Protein AF-A0A958IYE3-F1 (afdb_monomer_lite)

Foldseek 3Di:
DDQDPVRDDDDDDPLNVLLVVLVVVLVVLVVVLVPDDVCLVVQLVVLVVQLVVLVCCCVPPPVCVDPSSVSSNVSSVVSNVVSVVSNVVVVVVVVVVD

Structure (mmCIF, N/CA/C/O backbone):
data_AF-A0A958IYE3-F1
#
_entry.id   AF-A0A958IYE3-F1
#
loop_
_atom_site.group_PDB
_atom_site.id
_atom_site.type_symbol
_atom_site.label_atom_id
_atom_site.label_alt_id
_atom_site.label_comp_id
_atom_site.label_asym_id
_atom_site.label_entity_id
_atom_site.label_seq_id
_atom_site.pdbx_PDB_ins_code
_atom_site.Cartn_x
_atom_site.Cartn_y
_atom_site.Cartn_z
_atom_site.occupancy
_atom_site.B_iso_or_equiv
_atom_site.auth_seq_id
_atom_site.auth_comp_id
_atom_site.auth_asym_id
_atom_site.auth_atom_id
_atom_site.pdbx_PDB_model_num
ATOM 1 N N . GLY A 1 1 ? -21.519 -13.456 12.447 1.00 69.50 1 GLY A N 1
ATOM 2 C CA . GLY A 1 1 ? -20.365 -14.041 13.148 1.00 69.50 1 GLY A CA 1
ATOM 3 C C . GLY A 1 1 ? -20.387 -15.538 12.956 1.00 69.50 1 GLY A C 1
ATOM 4 O O . GLY A 1 1 ? -21.465 -16.077 12.733 1.00 69.50 1 GLY A O 1
ATOM 5 N N . VAL A 1 2 ? -19.226 -16.180 12.981 1.00 83.62 2 VAL A N 1
ATOM 6 C CA . VAL A 1 2 ? -19.067 -17.632 12.854 1.00 83.62 2 VAL A CA 1
ATOM 7 C C . VAL A 1 2 ? -18.527 -18.158 14.177 1.00 83.62 2 VAL A C 1
ATOM 9 O O . VAL A 1 2 ? -17.621 -17.565 14.758 1.00 83.62 2 VAL A O 1
ATOM 12 N N . LEU A 1 3 ? -19.104 -19.252 14.666 1.00 90.19 3 LEU A N 1
ATOM 13 C CA . LEU A 1 3 ? -18.648 -19.905 15.886 1.00 90.19 3 LEU A CA 1
ATOM 14 C C . LEU A 1 3 ? -17.436 -20.769 15.536 1.00 90.19 3 LEU A C 1
ATOM 16 O O . LEU A 1 3 ? -17.530 -21.661 14.691 1.00 90.19 3 LEU A O 1
ATOM 20 N N . LEU A 1 4 ? -16.285 -20.449 16.120 1.00 90.56 4 LEU A N 1
ATOM 21 C CA . LEU A 1 4 ? -15.043 -21.151 15.827 1.00 90.56 4 LEU A CA 1
ATOM 22 C C . LEU A 1 4 ? -14.977 -22.478 16.599 1.00 90.56 4 LEU A C 1
ATOM 24 O O . LEU A 1 4 ? -15.497 -22.562 17.712 1.00 90.56 4 LEU A O 1
ATOM 28 N N . PRO A 1 5 ? -14.264 -23.497 16.079 1.00 89.50 5 PRO A N 1
ATOM 29 C CA . PRO A 1 5 ? -13.963 -24.720 16.830 1.00 89.50 5 PRO A CA 1
ATOM 30 C C . PRO A 1 5 ? -13.196 -24.475 18.139 1.00 89.50 5 PRO A C 1
ATOM 32 O O . PRO A 1 5 ? -13.217 -25.323 19.023 1.00 89.50 5 PRO A O 1
ATOM 35 N N . SER A 1 6 ? -12.548 -23.312 18.284 1.00 90.31 6 SER A N 1
ATOM 36 C CA . SER A 1 6 ? -11.944 -22.848 19.539 1.00 90.31 6 SER A CA 1
ATOM 37 C C . SER A 1 6 ? -12.970 -22.425 20.603 1.00 90.31 6 SER A C 1
ATOM 39 O O . SER A 1 6 ? -12.579 -22.097 21.718 1.00 90.31 6 SER A O 1
ATOM 41 N N . GLY A 1 7 ? -14.268 -22.417 20.278 1.00 89.38 7 GLY A N 1
ATOM 42 C CA . GLY A 1 7 ? -15.358 -21.984 21.157 1.00 89.38 7 GLY A CA 1
ATOM 43 C C . GLY A 1 7 ? -15.637 -20.480 21.120 1.00 89.38 7 GLY A C 1
ATOM 44 O O . GLY A 1 7 ? -16.575 -20.016 21.765 1.00 89.38 7 GLY A O 1
ATOM 45 N N . GLU A 1 8 ? -14.861 -19.711 20.355 1.00 90.19 8 GLU A N 1
ATOM 46 C CA . GLU A 1 8 ? -14.957 -18.253 20.320 1.00 90.19 8 GLU A CA 1
ATOM 47 C C . GLU A 1 8 ? -15.841 -17.763 19.166 1.00 90.19 8 GLU A C 1
ATOM 49 O O . GLU A 1 8 ? -15.846 -18.328 18.068 1.00 90.19 8 GLU A O 1
ATOM 54 N N . PHE A 1 9 ? -16.626 -16.710 19.410 1.00 87.25 9 PHE A N 1
ATOM 55 C CA . PHE A 1 9 ? -17.541 -16.171 18.407 1.00 87.25 9 PHE A CA 1
ATOM 56 C C . PHE A 1 9 ? -16.833 -15.114 17.564 1.00 87.25 9 PHE A C 1
ATOM 58 O O . PHE A 1 9 ? -16.667 -13.966 17.978 1.00 87.25 9 PHE A O 1
ATOM 65 N N . TRP A 1 10 ? -16.421 -15.490 16.358 1.00 88.44 10 TRP A N 1
ATOM 66 C CA . TRP A 1 10 ? -15.742 -14.570 15.460 1.00 88.44 10 TRP A CA 1
ATOM 67 C C . TRP A 1 10 ? -16.749 -13.681 14.732 1.00 88.44 10 TRP A C 1
ATOM 69 O O . TRP A 1 10 ? -17.575 -14.145 13.940 1.00 88.44 10 TRP A O 1
ATOM 79 N N . VAL A 1 11 ? -16.694 -12.377 14.989 1.00 86.94 11 VAL A N 1
ATOM 80 C CA . VAL A 1 11 ? -17.530 -11.383 14.310 1.00 86.94 11 VAL A CA 1
ATOM 81 C C . VAL A 1 11 ? -16.697 -10.687 13.249 1.00 86.94 11 VAL A C 1
ATOM 83 O O . VAL A 1 11 ? -15.812 -9.908 13.577 1.00 86.94 11 VAL A O 1
ATOM 86 N N . ILE A 1 12 ? -17.028 -10.937 11.983 1.00 84.50 12 ILE A N 1
ATOM 87 C CA . ILE A 1 12 ? -16.458 -10.196 10.859 1.00 84.50 12 ILE A CA 1
ATOM 88 C C . ILE A 1 12 ? -16.984 -8.765 10.919 1.00 84.50 12 ILE A C 1
ATOM 90 O O . ILE A 1 12 ? -18.194 -8.533 10.840 1.00 84.50 12 ILE A O 1
ATOM 94 N N . GLN A 1 13 ? -16.072 -7.815 11.064 1.00 88.12 13 GLN A N 1
ATOM 95 C CA . GLN A 1 13 ? -16.353 -6.390 11.013 1.00 88.12 13 GLN A CA 1
ATOM 96 C C . GLN A 1 13 ? -15.912 -5.813 9.665 1.00 88.12 13 GLN A C 1
ATOM 98 O O . GLN A 1 13 ? -15.054 -6.357 8.972 1.00 88.12 13 GLN A O 1
ATOM 103 N N . ILE A 1 14 ? -16.469 -4.656 9.301 1.00 87.06 14 ILE A N 1
ATOM 104 C CA . ILE A 1 14 ? -16.120 -3.944 8.058 1.00 87.06 14 ILE A CA 1
ATOM 105 C C . ILE A 1 14 ? -14.610 -3.673 7.982 1.00 87.06 14 ILE A C 1
ATOM 107 O O . ILE A 1 14 ? -14.008 -3.789 6.919 1.00 87.06 14 ILE A O 1
ATOM 111 N N . LYS A 1 15 ? -13.980 -3.385 9.125 1.00 84.75 15 LYS A N 1
ATOM 112 C CA . LYS A 1 15 ? -12.535 -3.170 9.228 1.00 84.75 15 LYS A CA 1
ATOM 113 C C . LYS A 1 15 ? -11.724 -4.400 8.782 1.00 84.75 15 LYS A C 1
ATOM 115 O O . LYS A 1 15 ? -10.692 -4.247 8.139 1.00 84.75 15 LYS A O 1
ATOM 120 N N . ASP A 1 16 ? -12.218 -5.607 9.050 1.00 85.88 16 ASP A N 1
ATOM 121 C CA . ASP A 1 16 ? -11.533 -6.850 8.690 1.00 85.88 16 ASP A CA 1
ATOM 122 C C . ASP A 1 16 ? -11.589 -7.065 7.174 1.00 85.88 16 ASP A C 1
ATOM 124 O O . ASP A 1 16 ? -10.594 -7.439 6.560 1.00 85.88 16 ASP A O 1
ATOM 128 N N . VAL A 1 17 ? -12.725 -6.734 6.550 1.00 88.19 17 VAL A N 1
ATOM 129 C CA . VAL A 1 17 ? -12.889 -6.768 5.088 1.00 88.19 17 VAL A CA 1
ATOM 130 C C . VAL A 1 17 ? -11.956 -5.764 4.410 1.00 88.19 17 VAL A C 1
ATOM 132 O O . VAL A 1 17 ? -11.317 -6.097 3.414 1.00 88.19 17 VAL A O 1
ATOM 135 N N . ILE A 1 18 ? -11.832 -4.557 4.969 1.00 88.81 18 ILE A N 1
ATOM 136 C CA . ILE A 1 18 ? -10.930 -3.525 4.448 1.00 88.81 18 ILE A CA 1
ATOM 137 C C . ILE A 1 18 ? -9.470 -4.002 4.518 1.00 88.81 18 ILE A C 1
ATOM 139 O O . ILE A 1 18 ? -8.775 -3.951 3.502 1.00 88.81 18 ILE A O 1
ATOM 143 N N . ILE A 1 19 ? -9.011 -4.528 5.661 1.00 89.69 19 ILE A N 1
ATOM 144 C CA . ILE A 1 19 ? -7.652 -5.090 5.783 1.00 89.69 19 ILE A CA 1
ATOM 145 C C . ILE A 1 19 ? -7.426 -6.224 4.777 1.00 89.69 19 ILE A C 1
ATOM 147 O O . ILE A 1 19 ? -6.393 -6.253 4.111 1.00 89.69 19 ILE A O 1
ATOM 151 N N . LEU A 1 20 ? -8.387 -7.144 4.645 1.00 89.94 20 LEU A N 1
ATOM 152 C CA . LEU A 1 20 ? -8.264 -8.287 3.740 1.00 89.94 20 LEU A CA 1
ATOM 153 C C . LEU A 1 20 ? -8.186 -7.836 2.280 1.00 89.94 20 LEU A C 1
ATOM 155 O O . LEU A 1 20 ? -7.419 -8.410 1.510 1.00 89.94 20 LEU A O 1
ATOM 159 N N . SER A 1 21 ? -8.922 -6.785 1.910 1.00 88.44 21 SER A N 1
ATOM 160 C CA . SER A 1 21 ? -8.829 -6.196 0.573 1.00 88.44 21 SER A CA 1
ATOM 161 C C . SER A 1 21 ? -7.453 -5.577 0.306 1.00 88.44 21 SER A C 1
ATOM 163 O O . SER A 1 21 ? -6.885 -5.815 -0.756 1.00 88.44 21 SER A O 1
ATOM 165 N N . GLY A 1 22 ? -6.866 -4.876 1.285 1.00 87.12 22 GLY A N 1
ATOM 166 C CA . GLY A 1 22 ? -5.508 -4.335 1.174 1.00 87.12 22 GLY A CA 1
ATOM 167 C C . GLY A 1 22 ? -4.449 -5.428 1.036 1.00 87.12 22 GLY A C 1
ATOM 168 O O . GLY A 1 22 ? -3.596 -5.348 0.156 1.00 87.12 22 GLY A O 1
ATOM 169 N N . LEU A 1 23 ? -4.560 -6.496 1.835 1.00 89.94 23 LEU A N 1
ATOM 170 C CA . LEU A 1 23 ? -3.692 -7.673 1.733 1.00 89.94 23 LEU A CA 1
ATOM 171 C C . LEU A 1 23 ? -3.783 -8.323 0.344 1.00 89.94 23 LEU A C 1
ATOM 173 O O . LEU A 1 23 ? -2.771 -8.726 -0.227 1.00 89.94 23 LEU A O 1
ATOM 177 N N . PHE A 1 24 ? -4.996 -8.423 -0.200 1.00 89.81 24 PHE A N 1
ATOM 178 C CA . PHE A 1 24 ? -5.233 -8.996 -1.519 1.00 89.81 24 PHE A CA 1
ATOM 179 C C . PHE A 1 24 ? -4.652 -8.129 -2.644 1.00 89.81 24 PHE A C 1
ATOM 181 O O . PHE A 1 24 ? -4.030 -8.669 -3.558 1.00 89.81 24 PHE A O 1
ATOM 188 N N . CYS A 1 25 ? -4.786 -6.802 -2.567 1.00 86.69 25 CYS A N 1
ATOM 189 C CA . CYS A 1 25 ? -4.135 -5.885 -3.509 1.00 86.69 25 CYS A CA 1
ATOM 190 C C . CYS A 1 25 ? -2.608 -6.032 -3.478 1.00 86.69 25 CYS A C 1
ATOM 192 O O . CYS A 1 25 ? -2.002 -6.230 -4.528 1.00 86.69 25 CYS A O 1
ATOM 194 N N . LE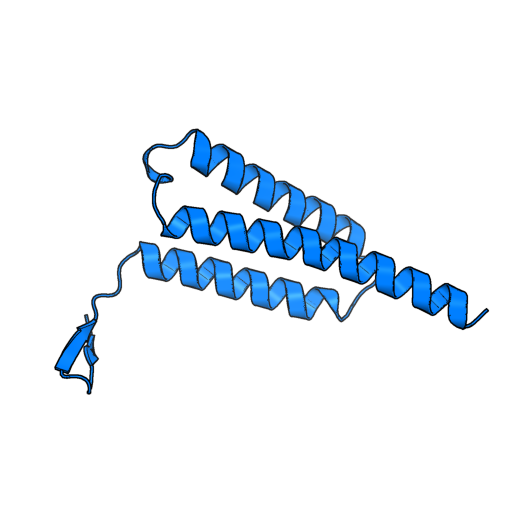U A 1 26 ? -2.010 -6.051 -2.283 1.00 84.69 26 LEU A N 1
ATOM 195 C CA . LEU A 1 26 ? -0.566 -6.230 -2.113 1.00 84.69 26 LEU A CA 1
ATOM 196 C C . LEU A 1 26 ? -0.085 -7.570 -2.696 1.00 84.69 26 LEU A C 1
ATOM 198 O O . LEU A 1 26 ? 0.966 -7.656 -3.326 1.00 84.69 26 LEU A O 1
ATOM 202 N N . PHE A 1 27 ? -0.880 -8.632 -2.556 1.00 85.25 27 PHE A N 1
ATOM 203 C CA . PHE A 1 27 ? -0.581 -9.917 -3.189 1.00 85.25 27 PHE A CA 1
ATOM 204 C C . PHE A 1 27 ? -0.567 -9.836 -4.726 1.00 85.25 27 PHE A C 1
ATOM 206 O O . PHE A 1 27 ? 0.303 -10.429 -5.370 1.00 85.25 27 PHE A O 1
ATOM 213 N N . ILE A 1 28 ? -1.503 -9.091 -5.323 1.00 82.56 28 ILE A N 1
ATOM 214 C CA . ILE A 1 28 ? -1.537 -8.863 -6.775 1.00 82.56 28 ILE A CA 1
ATOM 215 C C . ILE A 1 28 ? -0.291 -8.094 -7.230 1.00 82.56 28 ILE A C 1
ATOM 217 O O . ILE A 1 28 ? 0.324 -8.484 -8.227 1.00 82.56 28 ILE A O 1
ATOM 221 N N . GLU A 1 29 ? 0.102 -7.045 -6.505 1.00 80.88 29 GLU A N 1
ATOM 222 C CA . GLU A 1 29 ? 1.291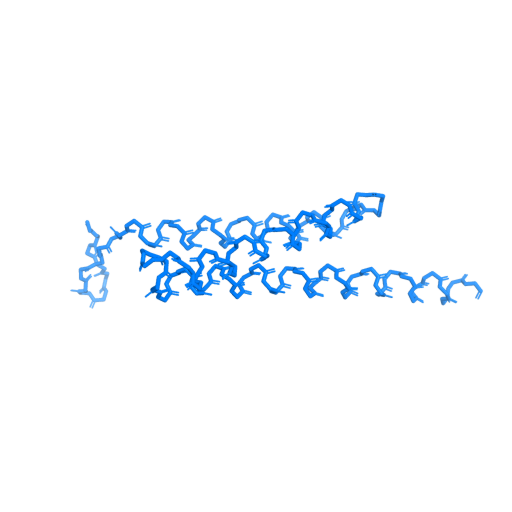 -6.235 -6.808 1.00 80.88 29 GLU A CA 1
ATOM 223 C C . GLU A 1 29 ? 2.564 -7.089 -6.805 1.00 80.88 29 GLU A C 1
ATOM 225 O O . GLU A 1 29 ? 3.331 -7.064 -7.773 1.00 80.88 29 GLU A O 1
ATOM 230 N N . ILE A 1 30 ? 2.727 -7.965 -5.807 1.00 80.38 30 ILE A N 1
ATOM 231 C CA . ILE A 1 30 ? 3.854 -8.908 -5.740 1.00 80.38 30 ILE A CA 1
ATOM 232 C C . ILE A 1 30 ? 3.911 -9.801 -6.987 1.00 80.38 30 ILE A C 1
ATOM 234 O O . ILE A 1 30 ? 4.969 -9.928 -7.611 1.00 80.38 30 ILE A O 1
ATOM 238 N N . ILE A 1 31 ? 2.792 -10.400 -7.405 1.00 80.50 31 ILE A N 1
ATOM 239 C CA . ILE A 1 31 ? 2.771 -11.256 -8.604 1.00 80.50 31 ILE A CA 1
ATOM 240 C C . ILE A 1 31 ? 3.144 -10.451 -9.854 1.00 80.50 31 ILE A C 1
ATOM 242 O O . ILE A 1 31 ? 3.927 -10.914 -10.691 1.00 80.50 31 ILE A O 1
ATOM 246 N N . LYS A 1 32 ? 2.593 -9.243 -9.986 1.00 72.81 32 LYS A N 1
ATOM 247 C CA . LYS A 1 32 ? 2.803 -8.374 -11.148 1.00 72.81 32 LYS A CA 1
ATOM 248 C C . LYS A 1 32 ? 4.256 -7.901 -11.249 1.00 72.81 32 LYS A C 1
ATOM 250 O O . LYS A 1 32 ? 4.823 -7.927 -12.343 1.00 72.81 32 LYS A O 1
ATOM 255 N N . SER A 1 33 ? 4.886 -7.609 -10.109 1.00 68.44 33 SER A N 1
ATOM 256 C CA . SER A 1 33 ? 6.301 -7.222 -10.005 1.00 68.44 33 SER A CA 1
ATOM 257 C C . SER A 1 33 ? 7.271 -8.280 -10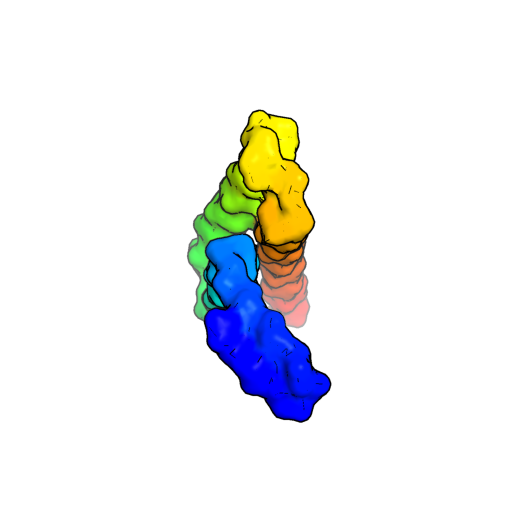.556 1.00 68.44 33 SER A C 1
ATOM 259 O O . SER A 1 33 ? 8.393 -7.965 -10.945 1.00 68.44 33 SER A O 1
ATOM 261 N N . THR A 1 34 ? 6.823 -9.536 -10.670 1.00 73.75 34 THR A N 1
ATOM 262 C CA . THR A 1 34 ? 7.649 -10.656 -11.143 1.00 73.75 34 THR A CA 1
ATOM 263 C C . THR A 1 34 ? 7.678 -10.774 -12.678 1.00 73.75 34 THR A C 1
ATOM 265 O O . THR A 1 34 ? 8.514 -11.497 -13.219 1.00 73.75 34 THR A O 1
ATOM 268 N N . ARG A 1 35 ? 6.760 -10.119 -13.413 1.00 63.50 35 ARG A N 1
ATOM 269 C CA . ARG A 1 35 ? 6.500 -10.441 -14.835 1.00 63.50 35 ARG A CA 1
ATOM 270 C C . ARG A 1 35 ? 6.849 -9.370 -15.873 1.00 63.50 35 ARG A C 1
ATOM 272 O O . ARG A 1 35 ? 6.901 -9.724 -17.050 1.00 63.50 35 ARG A O 1
ATOM 279 N N . SER A 1 36 ? 7.063 -8.096 -15.536 1.00 60.75 36 SER A N 1
ATOM 280 C CA . SER A 1 36 ? 7.258 -7.061 -16.577 1.00 60.75 36 SER A CA 1
ATOM 281 C C . SER A 1 36 ? 8.152 -5.896 -16.154 1.00 60.75 36 SER A C 1
ATOM 283 O O . SER A 1 36 ? 7.933 -5.294 -15.109 1.00 60.75 36 SER A O 1
ATOM 285 N N . THR A 1 37 ? 9.133 -5.555 -16.999 1.00 64.56 37 THR A N 1
ATOM 286 C CA . THR A 1 37 ? 10.104 -4.470 -16.760 1.00 64.56 37 THR A CA 1
ATOM 287 C C . THR A 1 37 ? 9.567 -3.089 -17.145 1.00 64.56 37 THR A C 1
ATOM 289 O O . THR A 1 37 ? 9.709 -2.150 -16.367 1.00 64.56 37 THR A O 1
ATOM 292 N N . ASP A 1 38 ? 8.861 -2.968 -18.273 1.00 66.62 38 ASP A N 1
ATOM 293 C CA . ASP A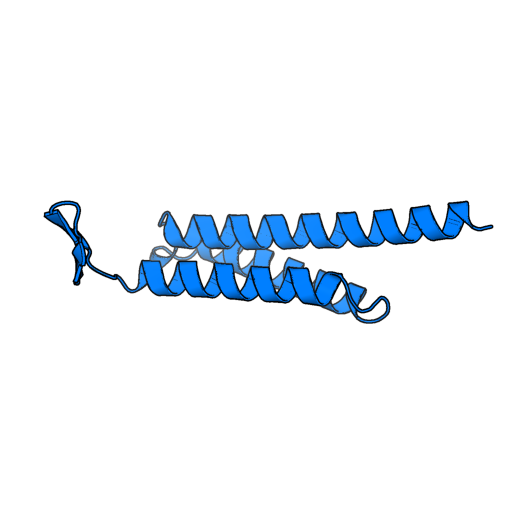 1 38 ? 8.400 -1.662 -18.783 1.00 66.62 38 ASP A CA 1
ATOM 294 C C . ASP A 1 38 ? 7.256 -1.041 -17.963 1.00 66.62 38 ASP A C 1
ATOM 296 O O . ASP A 1 38 ? 7.097 0.176 -17.923 1.00 66.62 38 ASP A O 1
ATOM 300 N N . ALA A 1 39 ? 6.476 -1.861 -17.252 1.00 70.44 39 ALA A N 1
ATOM 301 C CA . ALA A 1 39 ? 5.405 -1.376 -16.381 1.00 70.44 39 ALA A CA 1
ATOM 302 C C . ALA A 1 39 ? 5.912 -0.870 -15.016 1.00 70.44 39 ALA A C 1
ATOM 304 O O . ALA A 1 39 ? 5.157 -0.204 -14.312 1.00 70.44 39 ALA A O 1
ATOM 305 N N . GLN A 1 40 ? 7.174 -1.134 -14.641 1.00 74.19 40 GLN A N 1
ATOM 306 C CA . GLN A 1 40 ? 7.675 -0.877 -13.281 1.00 74.19 40 GLN A CA 1
ATOM 307 C C . GLN A 1 40 ? 7.536 0.589 -12.860 1.00 74.19 40 GLN A C 1
ATOM 309 O O . GLN A 1 40 ? 7.139 0.857 -11.734 1.00 74.19 40 GLN A O 1
ATOM 314 N N . ILE A 1 41 ? 7.814 1.547 -13.751 1.00 78.81 41 ILE A N 1
ATOM 315 C CA . ILE A 1 41 ? 7.735 2.983 -13.423 1.00 78.81 41 ILE A CA 1
ATOM 316 C C . ILE A 1 41 ? 6.306 3.384 -13.032 1.00 78.81 41 ILE A C 1
ATOM 318 O O . ILE A 1 41 ? 6.114 4.155 -12.094 1.00 78.81 41 ILE A O 1
ATOM 322 N N . VAL A 1 42 ? 5.301 2.849 -13.728 1.00 81.56 42 VAL A N 1
ATOM 323 C CA . VAL A 1 42 ? 3.893 3.128 -13.421 1.00 81.56 42 VAL A CA 1
ATOM 324 C C . VAL A 1 42 ? 3.502 2.492 -12.092 1.00 81.56 42 VAL A C 1
ATOM 326 O O . VAL A 1 42 ? 2.848 3.156 -11.292 1.00 81.56 42 VAL A O 1
ATOM 329 N N . GLU A 1 43 ? 3.950 1.260 -11.825 1.00 80.19 43 GLU A N 1
ATOM 330 C CA . GLU A 1 43 ? 3.731 0.606 -10.527 1.00 80.19 43 GLU A CA 1
ATOM 331 C C . GLU A 1 43 ? 4.334 1.427 -9.382 1.00 80.19 43 GLU A C 1
ATOM 333 O O . GLU A 1 43 ? 3.657 1.677 -8.395 1.00 80.19 43 GLU A O 1
ATOM 338 N N . HIS A 1 44 ? 5.562 1.935 -9.537 1.00 85.75 44 HIS A N 1
ATOM 339 C CA . HIS A 1 44 ? 6.217 2.778 -8.527 1.00 85.75 44 HIS A CA 1
ATOM 340 C C . HIS A 1 44 ? 5.452 4.059 -8.220 1.00 85.75 44 HIS A C 1
ATOM 342 O O . HIS A 1 44 ? 5.329 4.465 -7.064 1.00 85.75 44 HIS A O 1
ATOM 348 N N . ILE A 1 45 ? 4.967 4.734 -9.262 1.00 88.12 45 ILE A N 1
ATOM 349 C CA . ILE A 1 45 ? 4.209 5.975 -9.100 1.00 88.12 45 ILE A CA 1
ATOM 350 C C . ILE A 1 45 ? 2.865 5.674 -8.434 1.00 88.12 45 ILE A C 1
ATOM 352 O O . ILE A 1 45 ? 2.453 6.410 -7.536 1.00 88.12 45 ILE A O 1
ATOM 356 N N . LEU A 1 46 ? 2.200 4.591 -8.844 1.00 88.06 46 LEU A N 1
ATOM 357 C CA . LEU A 1 46 ? 0.920 4.175 -8.285 1.00 88.06 46 LEU A CA 1
ATOM 358 C C . LEU A 1 46 ? 1.059 3.780 -6.810 1.00 88.06 46 LEU A C 1
ATOM 360 O O . LEU A 1 46 ? 0.302 4.290 -5.986 1.00 88.06 46 LEU A O 1
ATOM 364 N N . SER A 1 47 ? 2.050 2.961 -6.457 1.00 88.94 47 SER A N 1
ATOM 365 C CA . SER A 1 47 ? 2.292 2.532 -5.076 1.00 88.94 47 SER A CA 1
ATOM 366 C C . SER A 1 47 ? 2.662 3.702 -4.172 1.00 88.94 47 SER A C 1
ATOM 368 O O . SER A 1 47 ? 2.102 3.862 -3.086 1.00 88.94 47 SER A O 1
ATOM 370 N N . THR A 1 48 ? 3.525 4.602 -4.653 1.00 91.56 48 THR A N 1
ATOM 371 C CA . THR A 1 48 ? 3.898 5.822 -3.924 1.00 91.56 48 THR A CA 1
ATOM 372 C C . THR A 1 48 ? 2.681 6.718 -3.704 1.00 91.56 48 THR A C 1
ATOM 374 O O . THR A 1 48 ? 2.488 7.250 -2.610 1.00 91.56 48 THR A O 1
ATOM 377 N N . PHE A 1 49 ? 1.820 6.863 -4.712 1.00 93.12 49 PHE A N 1
ATOM 378 C CA . PHE A 1 49 ? 0.582 7.629 -4.596 1.00 93.12 49 PHE A CA 1
ATOM 379 C C . PHE A 1 49 ? -0.397 7.006 -3.590 1.00 93.12 49 PHE A C 1
ATOM 381 O O . PHE A 1 49 ? -0.976 7.721 -2.766 1.00 93.12 49 PHE A O 1
ATOM 388 N N . VAL A 1 50 ? -0.562 5.682 -3.619 1.00 91.56 50 VAL A N 1
ATOM 389 C CA . VAL A 1 50 ? -1.403 4.939 -2.670 1.00 91.56 50 VAL A CA 1
ATOM 390 C C . VAL A 1 50 ? -0.870 5.097 -1.245 1.00 91.56 50 VAL A C 1
ATOM 392 O O . VAL A 1 50 ? -1.643 5.423 -0.342 1.00 91.56 50 VAL A O 1
ATOM 395 N N . PHE A 1 51 ? 0.443 4.974 -1.046 1.00 94.50 51 PHE A N 1
ATOM 396 C CA . PHE A 1 51 ? 1.084 5.203 0.248 1.00 94.50 51 PHE A CA 1
ATOM 397 C C . PHE A 1 51 ? 0.846 6.622 0.773 1.00 94.50 51 PHE A C 1
ATOM 399 O O . PHE A 1 51 ? 0.398 6.793 1.909 1.00 94.50 51 PHE A O 1
ATOM 406 N N . ILE A 1 52 ? 1.068 7.646 -0.057 1.00 95.38 52 ILE A N 1
ATOM 407 C CA . ILE A 1 52 ? 0.812 9.043 0.324 1.00 95.38 52 ILE A CA 1
ATOM 408 C C . ILE A 1 52 ? -0.665 9.241 0.679 1.00 95.38 52 ILE A C 1
ATOM 410 O O . ILE A 1 52 ? -0.970 9.900 1.672 1.00 95.38 52 ILE A O 1
ATOM 414 N N . SER A 1 53 ? -1.580 8.641 -0.083 1.00 94.00 53 SER A N 1
ATOM 415 C CA . SER A 1 53 ? -3.020 8.733 0.172 1.00 94.00 53 SER A CA 1
ATOM 416 C C . SER A 1 53 ? -3.393 8.138 1.532 1.00 94.00 53 SER A C 1
ATOM 418 O O . SER A 1 53 ? -4.086 8.793 2.312 1.00 94.00 53 SER A O 1
ATOM 420 N N . TYR A 1 54 ? -2.887 6.944 1.862 1.00 92.88 54 TYR A N 1
ATOM 421 C CA . TYR A 1 54 ? -3.096 6.334 3.178 1.00 92.88 54 TYR A CA 1
ATOM 422 C C . TYR A 1 54 ? -2.432 7.131 4.300 1.00 92.88 54 TYR A C 1
ATOM 424 O O . TYR A 1 54 ? -3.027 7.280 5.366 1.00 92.88 54 TYR A O 1
ATOM 432 N N . MET A 1 55 ? -1.244 7.692 4.070 1.00 94.75 55 MET A N 1
ATOM 433 C CA . MET A 1 55 ? -0.547 8.518 5.055 1.00 94.75 55 MET A CA 1
ATOM 434 C C . MET A 1 55 ? -1.306 9.808 5.373 1.00 94.75 55 MET A C 1
ATOM 436 O O . MET A 1 55 ? -1.542 10.112 6.543 1.00 94.75 55 MET A O 1
ATOM 440 N N . VAL A 1 56 ? -1.741 10.542 4.348 1.00 95.25 56 VAL A N 1
ATOM 441 C CA . VAL A 1 56 ? -2.533 11.767 4.523 1.00 95.25 56 VAL A CA 1
ATOM 442 C C . VAL A 1 56 ? -3.874 11.446 5.177 1.00 95.25 56 VAL A C 1
ATOM 444 O O . VAL A 1 56 ? -4.260 12.115 6.135 1.00 95.25 56 VAL A O 1
ATOM 447 N N . ALA A 1 57 ? -4.568 10.403 4.717 1.00 92.12 57 ALA A N 1
ATOM 448 C CA . ALA A 1 57 ? -5.841 10.004 5.302 1.00 92.12 57 ALA A CA 1
ATOM 449 C C . ALA A 1 57 ? -5.689 9.584 6.773 1.00 92.12 57 ALA A C 1
ATOM 451 O O . ALA A 1 57 ? -6.494 10.010 7.593 1.00 92.12 57 ALA A O 1
ATOM 452 N N . PHE A 1 58 ? -4.643 8.837 7.138 1.00 92.25 58 PHE A N 1
ATOM 453 C CA . PHE A 1 58 ? -4.384 8.437 8.525 1.00 92.25 58 PHE A CA 1
ATOM 454 C C . PHE A 1 58 ? -4.127 9.632 9.454 1.00 92.25 58 PHE A C 1
ATOM 456 O O . PHE A 1 58 ? -4.614 9.651 10.582 1.00 92.25 58 PHE A O 1
ATOM 463 N N . LEU A 1 59 ? -3.383 10.636 8.982 1.00 91.81 59 LEU A N 1
ATOM 464 C CA . LEU A 1 59 ? -3.049 11.821 9.776 1.00 91.81 59 LEU A CA 1
ATOM 465 C C . LEU A 1 59 ? -4.206 12.821 9.884 1.00 91.81 59 LEU A C 1
ATOM 467 O O . LEU A 1 59 ? -4.297 13.532 10.884 1.00 91.81 59 LEU A O 1
ATOM 471 N N . TRP A 1 60 ? -5.065 12.905 8.865 1.00 91.75 60 TRP A N 1
ATOM 472 C CA . TRP A 1 60 ? -6.050 13.984 8.759 1.00 91.75 60 TRP A CA 1
ATOM 473 C C . TRP A 1 60 ? -7.502 13.541 8.953 1.00 91.75 60 TRP A C 1
ATOM 475 O O . TRP A 1 60 ? -8.327 14.348 9.379 1.00 91.75 60 TRP A O 1
ATOM 485 N N . ALA A 1 61 ? -7.837 12.276 8.683 1.00 90.56 61 ALA A N 1
ATOM 486 C CA . ALA A 1 61 ? -9.196 11.766 8.819 1.00 90.56 61 ALA A CA 1
ATOM 487 C C . ALA A 1 61 ? -9.396 11.084 10.190 1.00 90.56 61 ALA A C 1
ATOM 489 O O . ALA A 1 61 ? -8.815 10.028 10.439 1.00 90.56 61 ALA A O 1
ATOM 490 N N . PRO A 1 62 ? -10.289 11.588 11.066 1.00 84.38 62 PRO A N 1
ATOM 491 C CA . PRO A 1 62 ? -10.545 10.980 12.378 1.00 84.38 62 PRO A CA 1
ATOM 492 C C . PRO A 1 62 ? -11.003 9.518 12.291 1.00 84.38 62 PRO A C 1
ATOM 494 O O . PRO A 1 62 ? -10.676 8.701 13.146 1.00 84.38 62 PRO A O 1
ATOM 497 N N . ILE A 1 63 ? -11.729 9.169 11.222 1.00 80.88 63 ILE A N 1
ATOM 498 C CA . ILE A 1 63 ? -12.198 7.802 10.961 1.00 80.88 63 ILE A CA 1
ATOM 499 C C . ILE A 1 63 ? -11.057 6.834 10.607 1.00 80.88 63 ILE A C 1
ATOM 501 O O . ILE A 1 63 ? -11.197 5.625 10.787 1.00 80.88 63 ILE A O 1
ATOM 505 N N . ALA A 1 64 ? -9.924 7.360 10.138 1.00 81.06 64 ALA A N 1
ATOM 506 C CA . ALA A 1 64 ? -8.733 6.600 9.785 1.00 81.06 64 ALA A CA 1
ATOM 507 C C . ALA A 1 64 ? -7.785 6.384 10.979 1.00 81.06 64 ALA A C 1
ATOM 509 O O . ALA A 1 64 ? -6.844 5.608 10.866 1.00 81.06 64 ALA A O 1
ATOM 510 N N . GLY A 1 65 ? -8.044 6.988 12.143 1.00 84.62 65 GLY A N 1
ATOM 511 C CA . GLY A 1 65 ? -7.239 6.833 13.362 1.00 84.62 65 GLY A CA 1
ATOM 512 C C . GLY A 1 65 ? -7.414 5.482 14.069 1.00 84.62 65 GLY A 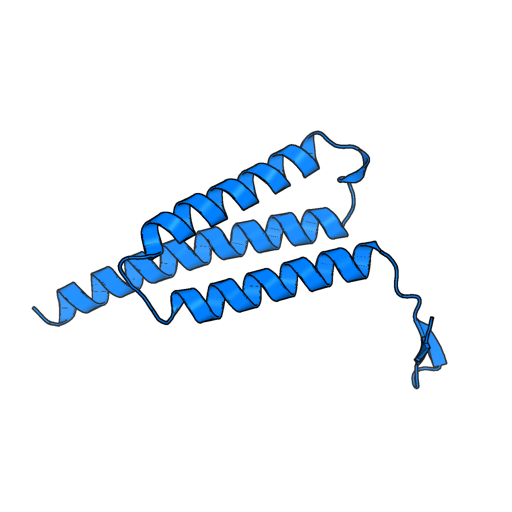C 1
ATOM 513 O O . GLY A 1 65 ? -7.627 5.438 15.278 1.00 84.62 65 GLY A O 1
ATOM 514 N N . ASN A 1 66 ? -7.387 4.371 13.333 1.00 88.31 66 ASN A N 1
ATOM 515 C CA . ASN A 1 66 ? -7.551 3.022 13.869 1.00 88.31 66 ASN A CA 1
ATOM 516 C C . ASN A 1 66 ? -6.452 2.074 13.358 1.00 88.31 66 ASN A C 1
ATOM 518 O O . ASN A 1 66 ? -5.821 2.315 12.327 1.00 88.31 66 ASN A O 1
ATOM 522 N N . SER A 1 67 ? -6.228 0.970 14.078 1.00 89.06 67 SER A N 1
ATOM 523 C CA . SER A 1 67 ? -5.175 -0.004 13.749 1.00 89.06 67 SER A CA 1
ATOM 524 C C . SER A 1 67 ? -5.351 -0.650 12.372 1.00 89.06 67 SER A C 1
ATOM 526 O O . SER A 1 67 ? -4.364 -1.046 11.759 1.00 89.06 67 SER A O 1
ATOM 528 N N . THR A 1 68 ? -6.584 -0.735 11.864 1.00 89.12 68 THR A N 1
ATOM 529 C CA . THR A 1 68 ? -6.868 -1.279 10.531 1.00 89.12 68 THR A CA 1
ATOM 530 C C . THR A 1 68 ? -6.289 -0.391 9.441 1.00 89.12 68 THR A C 1
ATOM 532 O O . THR A 1 68 ? -5.586 -0.871 8.557 1.00 89.12 68 THR A O 1
ATOM 535 N N . PHE A 1 69 ? -6.540 0.910 9.524 1.00 88.38 69 PHE A N 1
ATOM 536 C CA . PHE A 1 69 ? -6.039 1.871 8.550 1.00 88.38 69 PHE A CA 1
ATOM 537 C C . PHE A 1 69 ? -4.519 2.042 8.653 1.00 88.38 69 PHE A C 1
ATOM 539 O O . PHE A 1 69 ? -3.838 2.158 7.638 1.00 88.38 69 PHE A O 1
ATOM 546 N N . PHE A 1 70 ? -3.971 1.974 9.871 1.00 89.94 70 PHE A N 1
ATOM 547 C CA . PHE A 1 70 ? -2.523 1.940 10.074 1.00 89.94 70 PHE A CA 1
ATOM 548 C C . PHE A 1 70 ? -1.876 0.713 9.411 1.00 89.94 70 PHE A C 1
ATOM 550 O O . PHE A 1 70 ? -0.827 0.837 8.786 1.00 89.94 70 PHE A O 1
ATOM 557 N N . ALA A 1 71 ? -2.508 -0.464 9.485 1.00 93.12 71 ALA A N 1
ATOM 558 C CA . ALA A 1 71 ? -2.010 -1.655 8.798 1.00 93.12 71 ALA A CA 1
ATOM 559 C C . ALA A 1 71 ? -1.999 -1.479 7.270 1.00 93.12 71 ALA A C 1
ATOM 561 O O . ALA A 1 71 ? -1.020 -1.859 6.634 1.00 93.12 71 ALA A O 1
ATOM 562 N N . LEU A 1 72 ? -3.029 -0.852 6.686 1.00 92.38 72 LEU A N 1
ATOM 563 C CA . LEU A 1 72 ? -3.057 -0.517 5.253 1.00 92.38 72 LEU A CA 1
ATOM 564 C C . LEU A 1 72 ? -1.943 0.464 4.868 1.00 92.38 72 LEU A C 1
ATOM 566 O O . LEU A 1 72 ? -1.287 0.281 3.845 1.00 92.38 72 LEU A O 1
ATOM 570 N N . LEU A 1 73 ? -1.685 1.469 5.709 1.00 93.56 73 LEU A N 1
ATOM 571 C CA . LEU A 1 73 ? -0.567 2.396 5.534 1.00 93.56 73 LEU A CA 1
ATOM 572 C C . LEU A 1 73 ? 0.766 1.640 5.508 1.00 93.56 73 LEU A C 1
ATOM 574 O O . LEU A 1 73 ? 1.557 1.824 4.585 1.00 93.56 73 LEU A O 1
ATOM 578 N N . VAL A 1 74 ? 0.997 0.743 6.469 1.00 94.56 74 VAL A N 1
ATOM 579 C CA . VAL A 1 74 ? 2.215 -0.081 6.511 1.00 94.56 74 VAL A CA 1
ATOM 580 C C . VAL A 1 74 ? 2.305 -1.013 5.301 1.00 94.56 74 VAL A C 1
ATOM 582 O O . VAL A 1 74 ? 3.383 -1.147 4.731 1.00 94.56 74 VAL A O 1
ATOM 585 N N . MET A 1 75 ? 1.197 -1.612 4.861 1.00 94.31 75 MET A N 1
ATOM 586 C CA . MET A 1 75 ? 1.160 -2.419 3.635 1.00 94.31 75 MET A CA 1
ATOM 587 C C . MET A 1 75 ? 1.601 -1.604 2.417 1.00 94.31 75 MET A C 1
ATOM 589 O O . MET A 1 75 ? 2.505 -2.026 1.704 1.00 94.31 75 MET A O 1
ATOM 593 N N . SER A 1 76 ? 1.037 -0.409 2.225 1.00 92.50 76 SER A N 1
ATOM 594 C CA . SER A 1 76 ? 1.426 0.467 1.113 1.00 92.50 76 SER A CA 1
ATOM 595 C C . SER A 1 76 ? 2.882 0.947 1.204 1.00 92.50 76 SER A C 1
ATOM 597 O O . SER A 1 76 ? 3.544 1.097 0.183 1.00 92.50 76 SER A O 1
ATOM 599 N N . LEU A 1 77 ? 3.429 1.117 2.414 1.00 93.31 77 LEU A N 1
ATOM 600 C CA . LEU A 1 77 ? 4.852 1.412 2.608 1.00 93.31 77 LEU A CA 1
ATOM 601 C C . LEU A 1 77 ? 5.741 0.232 2.186 1.00 93.31 77 LEU A C 1
ATOM 603 O O . LEU A 1 77 ? 6.772 0.433 1.545 1.00 93.31 77 LEU A O 1
ATOM 607 N N . ILE A 1 78 ? 5.354 -0.991 2.559 1.00 91.75 78 ILE A N 1
ATOM 608 C CA . ILE A 1 78 ? 6.074 -2.212 2.177 1.00 91.75 78 ILE A CA 1
ATOM 609 C C . ILE A 1 78 ? 6.084 -2.360 0.656 1.00 91.75 78 ILE A C 1
ATOM 611 O O . ILE A 1 78 ? 7.134 -2.684 0.105 1.00 91.75 78 ILE A O 1
ATOM 615 N N . ASP A 1 79 ? 4.963 -2.084 -0.010 1.00 89.38 79 ASP A N 1
ATOM 616 C CA . ASP A 1 79 ? 4.874 -2.172 -1.467 1.00 89.38 79 ASP A CA 1
ATOM 617 C C . ASP A 1 79 ? 5.836 -1.196 -2.171 1.00 89.38 79 ASP A C 1
ATOM 619 O O . ASP A 1 79 ? 6.631 -1.604 -3.018 1.00 89.38 79 ASP A O 1
ATOM 623 N N . VAL A 1 80 ? 5.900 0.063 -1.720 1.00 89.81 80 VAL A N 1
ATOM 624 C CA . VAL A 1 80 ? 6.874 1.046 -2.232 1.00 89.81 80 VAL A CA 1
ATOM 625 C C . VAL A 1 80 ? 8.319 0.546 -2.074 1.00 89.81 80 VAL A C 1
ATOM 627 O O . VAL A 1 80 ? 9.108 0.587 -3.021 1.00 89.81 80 VAL A O 1
ATOM 630 N N . ILE A 1 81 ? 8.687 0.035 -0.893 1.00 90.19 81 ILE A N 1
ATOM 631 C CA . ILE A 1 81 ? 10.043 -0.486 -0.630 1.00 90.19 81 ILE A CA 1
ATOM 632 C C . ILE A 1 81 ? 10.346 -1.707 -1.510 1.00 90.19 81 ILE A C 1
ATOM 634 O O . ILE A 1 81 ? 11.455 -1.828 -2.049 1.00 90.19 81 ILE A O 1
ATOM 638 N N . ALA A 1 82 ? 9.378 -2.612 -1.655 1.00 86.81 82 ALA A N 1
ATOM 639 C CA . ALA A 1 82 ? 9.507 -3.809 -2.475 1.00 86.81 82 ALA A CA 1
ATOM 640 C C . ALA A 1 82 ? 9.723 -3.440 -3.945 1.00 86.81 82 ALA A C 1
ATOM 642 O O . ALA A 1 82 ? 10.671 -3.939 -4.559 1.00 86.81 82 ALA A O 1
ATOM 643 N N . GLY A 1 83 ? 8.932 -2.498 -4.467 1.00 83.94 83 GLY A N 1
ATOM 644 C CA . GLY A 1 83 ? 9.105 -1.948 -5.805 1.00 83.94 83 GLY A CA 1
ATOM 645 C C . GLY A 1 83 ? 10.544 -1.491 -6.033 1.00 83.94 83 GLY A C 1
ATOM 646 O O . GLY A 1 83 ? 11.204 -1.952 -6.971 1.00 83.94 83 GLY A O 1
ATOM 647 N N . PHE A 1 84 ? 11.076 -0.608 -5.174 1.00 83.94 84 PHE A N 1
ATOM 648 C CA . PHE A 1 84 ? 12.439 -0.068 -5.347 1.00 83.94 84 PHE A CA 1
ATOM 649 C C . PHE A 1 84 ? 13.508 -1.157 -5.263 1.00 83.94 84 PHE A C 1
ATOM 651 O O . PHE A 1 84 ? 14.468 -1.155 -6.039 1.00 83.94 84 PHE A O 1
ATOM 658 N N . THR A 1 85 ? 13.322 -2.119 -4.361 1.00 85.50 85 THR A N 1
ATOM 659 C CA . THR A 1 85 ? 14.239 -3.251 -4.189 1.00 85.50 85 THR A CA 1
ATOM 660 C C . THR A 1 85 ? 14.341 -4.094 -5.463 1.00 85.50 85 THR A C 1
ATOM 662 O O . THR A 1 85 ? 15.446 -4.463 -5.872 1.00 85.50 85 THR A O 1
ATOM 665 N N . ILE A 1 86 ? 13.212 -4.361 -6.125 1.00 82.88 86 ILE A N 1
ATOM 666 C CA . ILE A 1 86 ? 13.159 -5.165 -7.354 1.00 82.88 86 ILE A CA 1
ATOM 667 C C . ILE A 1 86 ? 13.861 -4.452 -8.510 1.00 82.88 86 ILE A C 1
ATOM 669 O O . ILE A 1 86 ? 14.691 -5.068 -9.181 1.00 82.88 86 ILE A O 1
ATOM 673 N N . THR A 1 87 ? 13.608 -3.157 -8.716 1.00 81.19 87 THR A N 1
ATOM 674 C CA . THR A 1 87 ? 14.268 -2.389 -9.787 1.00 81.19 87 THR A CA 1
ATOM 675 C C . THR A 1 87 ? 15.787 -2.342 -9.601 1.00 81.19 87 THR A C 1
ATOM 677 O O . THR A 1 87 ? 16.534 -2.540 -10.560 1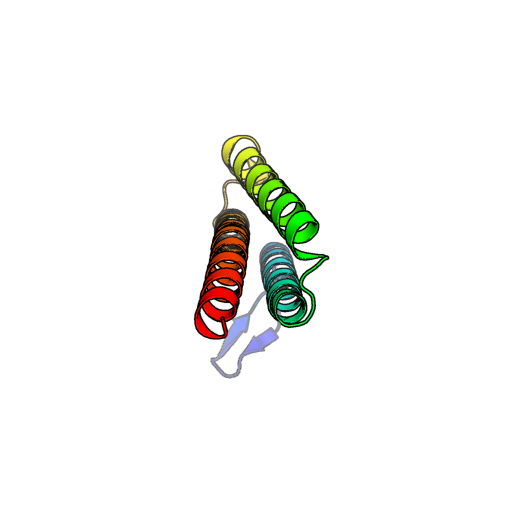.00 81.19 87 THR A O 1
ATOM 680 N N . ILE A 1 88 ? 16.268 -2.157 -8.365 1.00 82.38 88 ILE A N 1
ATOM 681 C CA . ILE A 1 88 ? 17.709 -2.179 -8.060 1.00 82.38 88 ILE A CA 1
ATOM 682 C C . ILE A 1 88 ? 18.308 -3.569 -8.321 1.00 82.38 88 ILE A C 1
ATOM 684 O O . ILE A 1 88 ? 19.408 -3.680 -8.867 1.00 82.38 88 ILE A O 1
ATOM 688 N N . SER A 1 89 ? 17.603 -4.636 -7.934 1.00 81.31 89 SER A N 1
ATOM 689 C CA . SER A 1 89 ? 18.047 -6.015 -8.162 1.00 81.31 89 SER A CA 1
ATOM 690 C C . SER A 1 89 ? 18.131 -6.352 -9.656 1.00 81.31 89 SER A C 1
ATOM 692 O O . SER A 1 89 ? 19.137 -6.911 -10.100 1.00 81.31 89 SER A O 1
ATOM 694 N N . ALA A 1 90 ? 17.129 -5.945 -10.442 1.00 78.62 90 ALA A N 1
ATOM 695 C CA . ALA A 1 90 ? 17.109 -6.121 -11.892 1.00 78.62 90 ALA A CA 1
ATOM 696 C C . ALA A 1 90 ? 18.294 -5.407 -12.561 1.00 78.62 90 ALA A C 1
ATOM 698 O O . ALA A 1 90 ? 19.044 -6.047 -13.296 1.00 78.62 90 ALA A O 1
ATOM 699 N N . ALA A 1 91 ? 18.541 -4.139 -12.208 1.00 77.88 91 ALA A N 1
ATOM 700 C CA . ALA A 1 91 ? 19.675 -3.377 -12.729 1.00 77.88 91 ALA A CA 1
ATOM 701 C C . ALA A 1 91 ? 21.023 -4.056 -12.422 1.00 77.88 91 ALA A C 1
ATOM 703 O O . ALA A 1 91 ? 21.880 -4.161 -13.295 1.00 77.88 91 ALA A O 1
ATOM 704 N N . ARG A 1 92 ? 21.216 -4.577 -11.198 1.00 79.44 92 ARG A N 1
ATOM 705 C CA . ARG A 1 92 ? 22.449 -5.298 -10.818 1.00 79.44 92 ARG A CA 1
ATOM 706 C C . ARG A 1 92 ? 22.673 -6.579 -11.621 1.00 79.44 92 ARG A C 1
ATOM 708 O O . ARG A 1 92 ? 23.820 -6.894 -11.931 1.00 79.44 92 ARG A O 1
ATOM 715 N N . ARG A 1 93 ? 21.611 -7.329 -11.931 1.00 72.50 93 ARG A N 1
ATOM 716 C CA . ARG A 1 93 ? 21.715 -8.554 -12.738 1.00 72.50 93 ARG A CA 1
ATOM 717 C C . ARG A 1 93 ? 22.164 -8.243 -14.165 1.00 72.50 93 ARG A C 1
ATOM 719 O O . ARG A 1 93 ? 22.997 -8.976 -14.690 1.00 72.50 93 ARG A O 1
ATOM 726 N N . ASP A 1 94 ? 21.673 -7.151 -14.743 1.00 69.56 94 ASP A N 1
ATOM 727 C CA . ASP A 1 94 ? 22.053 -6.727 -16.093 1.00 69.56 94 ASP A CA 1
ATOM 728 C C . ASP A 1 94 ? 23.541 -6.333 -16.163 1.00 69.56 94 ASP A C 1
ATOM 730 O O . ASP A 1 94 ? 24.228 -6.706 -17.110 1.00 69.56 94 ASP A O 1
ATOM 734 N N . PHE A 1 95 ? 24.088 -5.701 -15.115 1.00 70.44 95 PHE A N 1
ATOM 735 C CA . PHE A 1 95 ? 25.530 -5.414 -15.015 1.00 70.44 95 PHE A CA 1
ATOM 736 C C . PHE A 1 95 ? 26.416 -6.660 -14.863 1.00 70.44 95 PHE A C 1
ATOM 738 O O . PHE A 1 95 ? 27.590 -6.609 -15.205 1.00 70.44 95 PHE A O 1
ATOM 745 N N . SER A 1 96 ? 25.888 -7.766 -14.332 1.00 70.69 96 SER A N 1
ATOM 746 C CA . SER A 1 96 ? 26.648 -9.010 -14.138 1.00 70.69 96 SER A CA 1
ATOM 747 C C . SER A 1 96 ? 26.708 -9.897 -15.388 1.00 70.69 96 SER A C 1
ATOM 749 O O . SER A 1 96 ? 27.479 -10.856 -15.390 1.00 70.69 96 SER A O 1
ATOM 751 N N . MET A 1 97 ? 25.871 -9.645 -16.401 1.00 58.75 97 MET A N 1
ATOM 752 C CA . MET A 1 97 ? 25.874 -10.388 -17.672 1.00 58.75 97 MET A CA 1
ATOM 753 C C . MET A 1 97 ? 26.614 -9.655 -18.806 1.00 58.75 97 MET A C 1
ATOM 755 O O . MET A 1 97 ? 26.620 -10.155 -19.932 1.00 58.75 97 MET A O 1
ATOM 759 N N . GLY A 1 98 ? 27.204 -8.488 -18.520 1.00 51.53 98 GLY A N 1
ATOM 760 C CA . GLY A 1 98 ? 28.061 -7.719 -19.430 1.00 51.53 98 GLY A CA 1
ATOM 761 C C . GLY A 1 98 ? 29.547 -7.951 -19.202 1.00 51.53 98 GLY A C 1
ATOM 762 O O . GLY A 1 98 ? 29.922 -8.360 -18.081 1.00 51.53 98 GLY A O 1
#

Secondary structure (DSSP, 8-state):
-EE-TTS-EE---HHHHHHHHHHHHHHHHHHHHTT-STTHHHHHHHHHHHHHHHHHHHHH-GGG-SHHHHHHHHHHHHHHHHHHHHHHHHHHHHHH--

Radius of gyration: 17.58 Å; chains: 1; bounding box: 48×39×41 Å

pLDDT: mean 84.44, std 8.94, range [51.53, 95.38]

Sequence (98 aa):
GVLLPSGEFWVIQIKDVIILSGLFCLFIEIIKSTRSTDAQIVEHILSTFVFISYMVAFLWAPIAGNSTFFALLVMSLIDVIAGFTITISAARRDFSMG